Protein AF-A0A6G0XUH6-F1 (afdb_monomer_lite)

InterPro domains:
  IPR008758 Peptidase S28 [PF05577] (28-146)

Organism: NCBI:txid100861

Secondary structure (DSSP, 8-state):
--SHHHHHHHHHHHHHHHHHHHHH-TTHHHHHHHHHSSS--HHHHHHHHHHHTT-SS----HHHHHHHH------SS-HHHHHHHHHHHT-------SSTTSSSPPPSS--HIIIIIIHHHHHH----HHHHHHHHHHHHTS-TTS-TT---------------

Sequence (164 aa):
MRSDDDWTIMEFSLFLGISNDAQFAPENFKSFCTTYLSNRTPIQRLTRYVNATGKSCSYNSFSGYVSTVAGTTITNDGWTRQWTYQTCSEFWSGQGTATASGVFSPLKYATNKVLVDKVCKSAYGIANVDAKVAATNQRYVDSKSMSKTLSFPARRTIRGLPWR

pLDDT: mean 78.27, std 14.93, range [31.34, 95.0]

Foldseek 3Di:
DPDLLLVLQQLVQLVVLLVCCCVPPPVHNVVSCVQQVPPDDPVVSVVSSCVVVVDPDGGRDNVVVLVLLADCDDDPPSVVNPVLQCCQQEAPDDPFCPDCPDPDDGDDRNGCCSSHQVSSCSRPVRRPSVVRHVVNCVVPVVPPPPDPPDDDDDDPPDDDDDDD

Radius of gyration: 18.82 Å; chains: 1; bounding box: 38×47×50 Å

Structure (mmCIF, N/CA/C/O backbone):
data_AF-A0A6G0XUH6-F1
#
_entry.id   AF-A0A6G0XUH6-F1
#
loop_
_atom_site.group_PDB
_atom_site.id
_atom_site.type_symbol
_atom_site.label_atom_id
_atom_site.label_alt_id
_atom_site.label_comp_id
_atom_site.label_asym_id
_atom_site.label_entity_id
_atom_site.label_seq_id
_atom_site.pdbx_PDB_ins_code
_atom_site.Cartn_x
_atom_site.Cartn_y
_atom_site.Cartn_z
_atom_site.occupancy
_atom_site.B_iso_or_equiv
_atom_site.auth_seq_id
_atom_site.auth_comp_id
_atom_site.auth_asym_id
_atom_site.auth_atom_id
_atom_site.pdbx_PDB_model_num
ATOM 1 N N . MET A 1 1 ? -4.298 -11.094 -15.105 1.00 65.88 1 MET A N 1
ATOM 2 C CA . MET A 1 1 ? -4.935 -10.068 -14.257 1.00 65.88 1 MET A CA 1
ATOM 3 C C . MET A 1 1 ? -6.431 -10.242 -14.379 1.00 65.88 1 MET A C 1
ATOM 5 O O . MET A 1 1 ? -6.877 -10.334 -15.517 1.00 65.88 1 MET A O 1
ATOM 9 N N . ARG A 1 2 ? -7.167 -10.426 -13.276 1.00 83.75 2 ARG A N 1
ATOM 10 C CA . ARG A 1 2 ? -8.560 -10.905 -13.342 1.00 83.75 2 ARG A CA 1
ATOM 11 C C . ARG A 1 2 ? -9.600 -9.880 -12.876 1.00 83.75 2 ARG A C 1
ATOM 13 O O . ARG A 1 2 ? -10.770 -10.065 -13.190 1.00 83.75 2 ARG A O 1
ATOM 20 N N . SER A 1 3 ? -9.202 -8.814 -12.180 1.00 91.62 3 SER A N 1
ATOM 21 C CA . SER A 1 3 ? -10.113 -7.765 -11.694 1.00 91.62 3 SER A CA 1
ATOM 22 C C . SER A 1 3 ? -9.406 -6.422 -11.469 1.00 91.62 3 SER A C 1
ATOM 24 O O . SER A 1 3 ? -8.176 -6.347 -11.475 1.00 91.62 3 SER A O 1
ATOM 26 N N . ASP A 1 4 ? -10.183 -5.365 -11.218 1.00 92.44 4 ASP A N 1
ATOM 27 C CA . ASP A 1 4 ? -9.659 -4.067 -10.766 1.00 92.44 4 ASP A CA 1
ATOM 28 C C . ASP A 1 4 ? -8.937 -4.171 -9.412 1.00 92.44 4 ASP A C 1
ATOM 30 O O . ASP A 1 4 ? -7.976 -3.447 -9.172 1.00 92.44 4 ASP A O 1
ATOM 34 N N . ASP A 1 5 ? -9.327 -5.116 -8.552 1.00 92.50 5 ASP A N 1
ATOM 35 C CA . ASP A 1 5 ? -8.635 -5.351 -7.279 1.00 92.50 5 ASP A CA 1
ATOM 36 C C . ASP A 1 5 ? -7.229 -5.933 -7.487 1.00 92.50 5 ASP A C 1
ATOM 38 O O . ASP A 1 5 ? -6.287 -5.587 -6.773 1.00 92.50 5 ASP A O 1
ATOM 42 N N . ASP A 1 6 ? -7.061 -6.802 -8.486 1.00 92.25 6 ASP A N 1
ATOM 43 C CA . ASP A 1 6 ? -5.738 -7.296 -8.876 1.00 92.25 6 ASP A CA 1
ATOM 44 C C . ASP A 1 6 ? -4.869 -6.149 -9.427 1.00 92.25 6 ASP A C 1
ATOM 46 O O . ASP A 1 6 ? -3.659 -6.091 -9.176 1.00 92.25 6 ASP A O 1
ATOM 50 N N . TRP A 1 7 ? -5.484 -5.200 -10.147 1.00 91.38 7 TRP A N 1
ATOM 51 C CA . TRP A 1 7 ? -4.823 -3.962 -10.577 1.00 91.38 7 TRP A CA 1
ATOM 52 C C . TRP A 1 7 ? -4.402 -3.089 -9.404 1.00 91.38 7 TRP A C 1
ATOM 54 O O . TRP A 1 7 ? -3.282 -2.577 -9.427 1.00 91.38 7 TRP A O 1
ATOM 64 N N . THR A 1 8 ? -5.220 -2.988 -8.354 1.00 91.38 8 THR A N 1
ATOM 65 C CA . THR A 1 8 ? -4.839 -2.310 -7.111 1.00 91.38 8 THR A CA 1
ATOM 66 C C . THR A 1 8 ? -3.563 -2.911 -6.529 1.00 91.38 8 THR A C 1
ATOM 68 O O . THR A 1 8 ? -2.642 -2.160 -6.217 1.00 91.38 8 THR A O 1
ATOM 71 N N . ILE A 1 9 ? -3.453 -4.241 -6.421 1.00 91.44 9 ILE A N 1
ATOM 72 C CA . ILE A 1 9 ? -2.248 -4.868 -5.851 1.00 91.44 9 ILE A CA 1
ATOM 73 C C . ILE A 1 9 ? -1.013 -4.633 -6.717 1.00 91.44 9 ILE A C 1
ATOM 75 O O . ILE A 1 9 ? 0.056 -4.347 -6.177 1.00 91.44 9 ILE A O 1
ATOM 79 N N . MET A 1 10 ? -1.133 -4.719 -8.043 1.00 89.62 10 MET A N 1
ATOM 80 C CA . MET A 1 10 ? 0.003 -4.453 -8.929 1.00 89.62 10 MET A CA 1
ATOM 81 C C . MET A 1 10 ? 0.458 -2.995 -8.855 1.00 89.62 10 MET A C 1
ATOM 83 O O . MET A 1 10 ? 1.651 -2.739 -8.695 1.00 89.62 10 MET A O 1
ATOM 87 N N . GLU A 1 11 ? -0.475 -2.047 -8.964 1.00 88.56 11 GLU A N 1
ATOM 88 C CA . GLU A 1 11 ? -0.165 -0.617 -8.918 1.00 88.56 11 GLU A CA 1
ATOM 89 C C . GLU A 1 11 ? 0.434 -0.234 -7.560 1.00 88.56 11 GLU A C 1
ATOM 91 O O . GLU A 1 11 ? 1.465 0.434 -7.513 1.00 88.56 11 GLU A O 1
ATOM 96 N N . PHE A 1 12 ? -0.136 -0.741 -6.463 1.00 87.38 12 PHE A N 1
ATOM 97 C CA . PHE A 1 12 ? 0.382 -0.526 -5.114 1.00 87.38 12 PHE A CA 1
ATOM 98 C C . PHE A 1 12 ? 1.774 -1.130 -4.913 1.00 87.38 12 PHE A C 1
ATOM 100 O O . PHE A 1 12 ? 2.654 -0.468 -4.369 1.00 87.38 12 PHE A O 1
ATOM 107 N N . SER A 1 13 ? 2.007 -2.357 -5.390 1.00 85.56 13 SER A N 1
ATOM 108 C CA . SER A 1 13 ? 3.311 -3.024 -5.266 1.00 85.56 13 SER A CA 1
ATOM 109 C C . SER A 1 13 ? 4.409 -2.273 -6.020 1.00 85.56 13 SER A C 1
ATOM 111 O O . SER A 1 13 ? 5.523 -2.141 -5.515 1.00 85.56 13 SER A O 1
ATOM 113 N N . LEU A 1 14 ? 4.101 -1.757 -7.216 1.00 85.56 14 LEU A N 1
ATOM 114 C CA . LEU A 1 14 ? 5.029 -0.932 -7.989 1.00 85.56 14 LEU A CA 1
ATOM 115 C C . LEU A 1 14 ? 5.260 0.424 -7.318 1.00 85.56 14 LEU A C 1
ATOM 117 O O . LEU A 1 14 ? 6.407 0.840 -7.177 1.00 85.56 14 LEU A O 1
ATOM 121 N N . PHE A 1 15 ? 4.196 1.093 -6.870 1.00 85.38 15 PHE A N 1
ATOM 122 C CA . PHE A 1 15 ? 4.291 2.380 -6.186 1.00 85.38 15 PHE A CA 1
ATOM 123 C C . PHE A 1 15 ? 5.137 2.290 -4.913 1.00 85.38 15 PHE A C 1
ATOM 125 O O . PHE A 1 15 ? 6.079 3.068 -4.752 1.00 85.38 15 PHE A O 1
ATOM 132 N N . LEU A 1 16 ? 4.849 1.323 -4.034 1.00 82.44 16 LEU A N 1
ATOM 133 C CA . LEU A 1 16 ? 5.615 1.114 -2.807 1.00 82.44 16 LEU A CA 1
ATOM 134 C C . LEU A 1 16 ? 7.052 0.697 -3.091 1.00 82.44 16 LEU A C 1
ATOM 136 O O . LEU A 1 16 ? 7.955 1.223 -2.451 1.00 82.44 16 LEU A O 1
ATOM 140 N N . GLY A 1 17 ? 7.272 -0.225 -4.032 1.00 81.75 17 GLY A N 1
ATOM 141 C CA . GLY A 1 17 ? 8.616 -0.673 -4.390 1.00 81.75 17 GLY A CA 1
ATOM 142 C C . GLY A 1 17 ? 9.483 0.495 -4.848 1.00 81.75 17 GLY A C 1
ATOM 143 O O . GLY A 1 17 ? 10.533 0.759 -4.269 1.00 81.75 17 GLY A O 1
ATOM 144 N N . ILE A 1 18 ? 8.987 1.266 -5.818 1.00 81.56 18 ILE A N 1
ATOM 145 C CA . ILE A 1 18 ? 9.704 2.422 -6.355 1.00 81.56 18 ILE A CA 1
ATOM 146 C C . ILE A 1 18 ? 9.910 3.490 -5.273 1.00 81.56 18 ILE A C 1
ATOM 148 O O . ILE A 1 18 ? 10.995 4.061 -5.171 1.00 81.56 18 ILE A O 1
ATOM 152 N N . SER A 1 19 ? 8.892 3.759 -4.452 1.00 79.62 19 SER A N 1
ATOM 153 C CA . SER A 1 19 ? 8.984 4.748 -3.373 1.00 79.62 19 SER A CA 1
ATOM 154 C C . SER A 1 19 ? 9.974 4.331 -2.287 1.00 79.62 19 SER A C 1
ATOM 156 O O . SER A 1 19 ? 10.698 5.183 -1.775 1.00 79.62 19 SER A O 1
ATOM 158 N N . ASN A 1 20 ? 10.027 3.046 -1.931 1.00 78.81 20 ASN A N 1
ATOM 159 C CA . ASN A 1 20 ? 10.983 2.520 -0.960 1.00 78.81 20 ASN A CA 1
ATOM 160 C C . ASN A 1 20 ? 12.402 2.565 -1.511 1.00 78.81 20 ASN A C 1
ATOM 162 O O . ASN A 1 20 ? 13.294 3.042 -0.819 1.00 78.81 20 ASN A O 1
ATOM 166 N N . ASP A 1 21 ? 12.608 2.155 -2.760 1.00 77.69 21 ASP A N 1
ATOM 167 C CA . ASP A 1 21 ? 13.930 2.219 -3.377 1.00 77.69 21 ASP A CA 1
ATOM 168 C C . ASP A 1 21 ? 14.395 3.674 -3.507 1.00 77.69 21 ASP A C 1
ATOM 170 O O . ASP A 1 21 ? 15.536 3.990 -3.196 1.00 77.69 21 ASP A O 1
ATOM 174 N N . ALA A 1 22 ? 13.515 4.613 -3.853 1.00 75.62 22 ALA A N 1
ATOM 175 C CA . ALA A 1 22 ? 13.864 6.032 -3.872 1.00 75.62 22 ALA A CA 1
ATOM 176 C C . ALA A 1 22 ? 14.240 6.591 -2.481 1.00 75.62 22 ALA A C 1
ATOM 178 O O . ALA A 1 22 ? 15.111 7.459 -2.389 1.00 75.62 22 ALA A O 1
ATOM 179 N N . GLN A 1 23 ? 13.596 6.115 -1.408 1.00 73.62 23 GLN A N 1
ATOM 180 C CA . GLN A 1 23 ? 13.814 6.589 -0.033 1.00 73.62 23 GLN A CA 1
ATOM 181 C C . GLN A 1 23 ? 15.013 5.933 0.660 1.00 73.62 23 GLN A C 1
ATOM 183 O O . GLN A 1 23 ? 15.732 6.600 1.404 1.00 73.62 23 GLN A O 1
ATOM 188 N N . PHE A 1 24 ? 15.218 4.639 0.428 1.00 71.88 24 PHE A N 1
ATOM 189 C CA . PHE A 1 24 ? 16.160 3.800 1.168 1.00 71.88 24 PHE A CA 1
ATOM 190 C C . PHE A 1 24 ? 17.282 3.232 0.295 1.00 71.88 24 PHE A C 1
ATOM 192 O O . PHE A 1 24 ? 18.088 2.452 0.802 1.00 71.88 24 PHE A O 1
ATOM 199 N N . ALA A 1 25 ? 17.368 3.602 -0.992 1.00 63.97 25 ALA A N 1
ATOM 200 C CA . ALA A 1 25 ? 18.446 3.122 -1.849 1.00 63.97 25 ALA A CA 1
ATOM 201 C C . ALA A 1 25 ? 19.815 3.412 -1.214 1.00 63.97 25 ALA A C 1
ATOM 203 O O . ALA A 1 25 ? 20.101 4.567 -0.870 1.00 63.97 25 ALA A O 1
ATOM 204 N N . PRO A 1 26 ? 20.704 2.401 -1.152 1.00 58.59 26 PRO A N 1
ATOM 205 C CA . PRO A 1 26 ? 22.068 2.584 -0.663 1.00 58.59 26 PRO A CA 1
ATOM 206 C C . PRO A 1 26 ? 22.845 3.625 -1.485 1.00 58.59 26 PRO A C 1
ATOM 208 O O . PRO A 1 26 ? 23.776 4.246 -0.982 1.00 58.59 26 PRO A O 1
ATOM 211 N N . GLU A 1 27 ? 22.431 3.871 -2.731 1.00 57.81 27 GLU A N 1
ATOM 212 C CA . GLU A 1 27 ? 23.098 4.783 -3.660 1.00 57.81 27 GLU A CA 1
ATOM 213 C C . GLU A 1 27 ? 22.536 6.215 -3.692 1.00 57.81 27 GLU A C 1
ATOM 215 O O . GLU A 1 27 ? 22.890 6.976 -4.589 1.00 57.81 27 GLU A O 1
ATOM 220 N N . ASN A 1 28 ? 21.707 6.605 -2.715 1.00 67.75 28 ASN A N 1
ATOM 221 C CA . ASN A 1 28 ? 21.009 7.895 -2.622 1.00 67.75 28 ASN A CA 1
ATOM 222 C C . ASN A 1 28 ? 20.018 8.183 -3.782 1.00 67.75 28 ASN A C 1
ATOM 224 O O . ASN A 1 28 ? 20.081 7.615 -4.874 1.00 67.75 28 ASN A O 1
ATOM 228 N N . PHE A 1 29 ? 19.069 9.097 -3.548 1.00 75.06 29 PHE A N 1
ATOM 229 C CA . PHE A 1 29 ? 18.006 9.453 -4.505 1.00 75.06 29 PHE A CA 1
ATOM 230 C C . PHE A 1 29 ? 18.534 9.856 -5.899 1.00 75.06 29 PHE A C 1
ATOM 232 O O . PHE A 1 29 ? 17.864 9.650 -6.912 1.00 75.06 29 PHE A O 1
ATOM 239 N N . LYS A 1 30 ? 19.762 10.390 -5.984 1.00 76.62 30 LYS A N 1
ATOM 240 C CA . LYS A 1 30 ? 20.396 10.756 -7.258 1.00 76.62 30 LYS A CA 1
ATOM 241 C C . LYS A 1 30 ? 20.661 9.523 -8.120 1.00 76.62 30 LYS A C 1
ATOM 243 O O . LYS A 1 30 ? 20.355 9.567 -9.311 1.00 76.62 30 LYS A O 1
ATOM 248 N N . SER A 1 31 ? 21.182 8.436 -7.544 1.00 75.25 31 SER A N 1
ATOM 249 C CA . SER A 1 31 ? 21.407 7.201 -8.305 1.00 75.25 31 SER A CA 1
ATOM 250 C C . SER A 1 31 ? 20.092 6.595 -8.781 1.00 75.25 31 SER A C 1
ATOM 252 O O . SER A 1 31 ? 19.987 6.215 -9.947 1.00 75.25 31 SER A O 1
ATOM 254 N N . PHE A 1 32 ? 19.053 6.601 -7.937 1.00 79.69 32 PHE A N 1
ATOM 255 C CA . PHE A 1 32 ? 17.719 6.163 -8.347 1.00 79.69 32 PHE A CA 1
ATOM 256 C C . PHE A 1 32 ? 17.248 6.920 -9.607 1.00 79.69 32 PHE A C 1
ATOM 258 O O . PHE A 1 32 ? 16.857 6.301 -10.600 1.00 79.69 32 PHE A O 1
ATOM 265 N N . CYS A 1 33 ? 17.374 8.252 -9.625 1.00 79.19 33 CYS A N 1
ATOM 266 C CA . CYS A 1 33 ? 17.020 9.076 -10.783 1.00 79.19 33 CYS A CA 1
ATOM 267 C C . CYS A 1 33 ? 17.859 8.752 -12.031 1.00 79.19 33 CYS A C 1
ATOM 269 O O . CYS A 1 33 ? 17.309 8.589 -13.122 1.00 79.19 33 CYS A O 1
ATOM 271 N N . THR A 1 34 ? 19.181 8.630 -11.902 1.00 79.81 34 THR A N 1
ATOM 272 C CA . THR A 1 34 ? 20.061 8.311 -13.040 1.00 79.81 34 THR A CA 1
ATOM 273 C C . THR A 1 34 ? 19.776 6.914 -13.604 1.00 79.81 34 THR A C 1
ATOM 275 O O . THR A 1 34 ? 19.705 6.719 -14.825 1.00 79.81 34 THR A O 1
ATOM 278 N N . THR A 1 35 ? 19.551 5.947 -12.720 1.00 75.50 35 THR A N 1
ATOM 279 C CA . THR A 1 35 ? 19.337 4.545 -13.072 1.00 75.50 35 THR A CA 1
ATOM 280 C C . THR A 1 35 ? 17.948 4.323 -13.658 1.00 75.50 35 THR A C 1
ATOM 282 O O . THR A 1 35 ? 17.829 3.737 -14.732 1.00 75.50 35 THR A O 1
ATOM 285 N N . TYR A 1 36 ? 16.885 4.837 -13.048 1.00 75.25 36 TYR A N 1
ATOM 286 C CA . TYR A 1 36 ? 15.525 4.471 -13.456 1.00 75.25 36 TYR A CA 1
ATOM 287 C C . TYR A 1 36 ? 14.786 5.559 -14.239 1.00 75.25 36 TYR A C 1
ATOM 289 O O . TYR A 1 36 ? 13.868 5.225 -14.984 1.00 75.25 36 TYR A O 1
ATOM 297 N N . LEU A 1 37 ? 15.189 6.834 -14.150 1.00 75.44 37 LEU A N 1
ATOM 298 C CA . LEU A 1 37 ? 14.427 7.968 -14.703 1.00 75.44 37 LEU A CA 1
ATOM 299 C C . LEU A 1 37 ? 15.110 8.718 -15.861 1.00 75.44 37 LEU A C 1
ATOM 301 O O . LEU A 1 37 ? 14.557 9.703 -16.353 1.00 75.44 37 LEU A O 1
ATOM 305 N N . SER A 1 38 ? 16.266 8.249 -16.345 1.00 75.06 38 SER A N 1
ATOM 306 C CA . SER A 1 38 ? 16.972 8.824 -17.509 1.00 75.06 38 SER A CA 1
ATOM 307 C C . SER A 1 38 ? 16.100 8.899 -18.781 1.00 75.06 38 SER A C 1
ATOM 309 O O . SER A 1 38 ? 14.972 8.399 -18.797 1.00 75.06 38 SER A O 1
ATOM 311 N N . ASN A 1 39 ? 16.596 9.576 -19.831 1.00 75.88 39 ASN A N 1
ATOM 312 C CA . ASN A 1 39 ? 15.899 9.882 -21.094 1.00 75.88 39 ASN A CA 1
ATOM 313 C C . ASN A 1 39 ? 15.399 8.614 -21.825 1.00 75.88 39 ASN A C 1
ATOM 315 O O . ASN A 1 39 ? 16.049 8.076 -22.718 1.00 75.88 39 ASN A O 1
ATOM 319 N N . ARG A 1 40 ? 14.271 8.086 -21.355 1.00 82.31 40 ARG A N 1
ATOM 320 C CA . ARG A 1 40 ? 13.676 6.792 -21.686 1.00 82.31 40 ARG A CA 1
ATOM 321 C C . ARG A 1 40 ? 12.166 6.947 -21.636 1.00 82.31 40 ARG A C 1
ATOM 323 O O . ARG A 1 40 ? 11.638 7.728 -20.843 1.00 82.31 40 ARG A O 1
ATOM 330 N N . THR A 1 41 ? 11.474 6.161 -22.446 1.00 86.38 41 THR A N 1
ATOM 331 C CA . THR A 1 41 ? 10.009 6.088 -22.406 1.00 86.38 41 THR A CA 1
ATOM 332 C C . THR A 1 41 ? 9.527 5.514 -21.064 1.00 86.38 41 THR A C 1
ATOM 334 O O . THR A 1 41 ? 10.264 4.753 -20.427 1.00 86.38 41 THR A O 1
ATOM 337 N N . PRO A 1 42 ? 8.290 5.814 -20.624 1.00 82.50 42 PRO A N 1
ATOM 338 C CA . PRO A 1 42 ? 7.741 5.270 -19.379 1.00 82.50 42 PRO A CA 1
ATOM 339 C C . PRO A 1 42 ? 7.853 3.743 -19.267 1.00 82.50 42 PRO A C 1
ATOM 341 O O . PRO A 1 42 ? 8.238 3.229 -18.219 1.00 82.50 42 PRO A O 1
ATOM 344 N N . ILE A 1 43 ? 7.611 3.015 -20.364 1.00 82.44 43 ILE A N 1
ATOM 345 C CA . ILE A 1 43 ? 7.698 1.550 -20.370 1.00 82.44 43 ILE A CA 1
ATOM 346 C C . ILE A 1 43 ? 9.136 1.056 -20.181 1.00 82.44 43 ILE A C 1
ATOM 348 O O . ILE A 1 43 ? 9.371 0.147 -19.396 1.00 82.44 43 ILE A O 1
ATOM 352 N N . GLN A 1 44 ? 10.122 1.703 -20.808 1.00 86.19 44 GLN A N 1
ATOM 353 C CA . GLN A 1 44 ? 11.534 1.348 -20.634 1.00 86.19 44 GLN A CA 1
ATOM 354 C C . GLN A 1 44 ? 12.014 1.587 -19.197 1.00 86.19 44 GLN A C 1
ATOM 356 O O . GLN A 1 44 ? 12.832 0.817 -18.690 1.00 86.19 44 GLN A O 1
ATOM 361 N N . ARG A 1 45 ? 11.513 2.639 -18.537 1.00 84.50 45 ARG A N 1
ATOM 362 C CA . ARG A 1 45 ? 11.794 2.911 -17.118 1.00 84.50 45 ARG A CA 1
ATOM 363 C C . ARG A 1 45 ? 11.233 1.799 -16.230 1.00 84.50 45 ARG A C 1
ATOM 365 O O . ARG A 1 45 ? 11.970 1.251 -15.412 1.00 84.50 45 ARG A O 1
ATOM 372 N N . LEU A 1 46 ? 9.975 1.411 -16.457 1.00 80.88 46 LEU A N 1
ATOM 373 C CA . LEU A 1 46 ? 9.323 0.322 -15.729 1.00 80.88 46 LEU A CA 1
ATOM 374 C C . LEU A 1 46 ? 10.033 -1.021 -15.943 1.00 80.88 46 LEU A C 1
ATOM 376 O O . LEU A 1 46 ? 10.348 -1.702 -14.973 1.00 80.88 46 LEU A O 1
ATOM 380 N N . THR A 1 47 ? 10.341 -1.388 -17.188 1.00 82.56 47 THR A N 1
ATOM 381 C CA . THR A 1 47 ? 11.055 -2.636 -17.500 1.00 82.56 47 THR A CA 1
ATOM 382 C C . THR A 1 47 ? 12.418 -2.687 -16.818 1.00 82.56 47 THR A C 1
ATOM 384 O O . THR A 1 47 ? 12.787 -3.719 -16.267 1.00 82.56 47 THR A O 1
ATOM 387 N N . ARG A 1 48 ? 13.163 -1.575 -16.798 1.00 83.69 48 ARG A N 1
ATOM 388 C CA . ARG A 1 48 ? 14.461 -1.521 -16.115 1.00 83.69 48 ARG A CA 1
ATOM 389 C C . ARG A 1 48 ? 14.320 -1.707 -14.606 1.00 83.69 48 ARG A C 1
ATOM 391 O O . ARG A 1 48 ? 15.120 -2.434 -14.028 1.00 83.69 48 ARG A O 1
ATOM 398 N N . TYR A 1 49 ? 13.316 -1.076 -13.998 1.00 82.25 49 TYR A N 1
ATOM 399 C CA . TYR A 1 49 ? 13.010 -1.261 -12.582 1.00 82.25 49 TYR A CA 1
ATOM 400 C C . TYR A 1 49 ? 12.684 -2.725 -12.272 1.00 82.25 49 TYR A C 1
ATOM 402 O O . TYR A 1 49 ?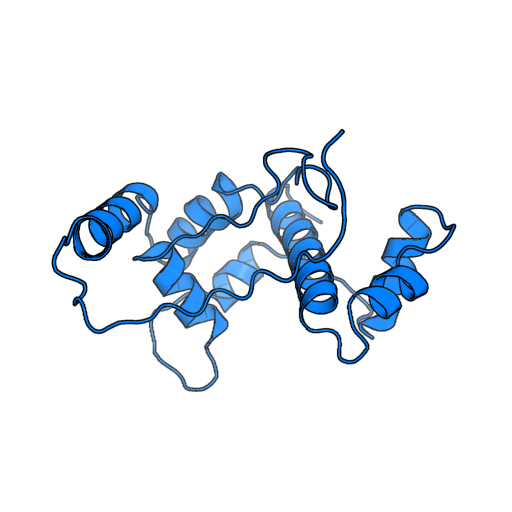 13.353 -3.343 -11.451 1.00 82.25 49 TYR A O 1
ATOM 410 N N . VAL A 1 50 ? 11.723 -3.310 -12.993 1.00 81.81 50 VAL A N 1
ATOM 411 C CA . VAL A 1 50 ? 11.307 -4.706 -12.797 1.00 81.81 50 VAL A CA 1
ATOM 412 C C . VAL A 1 50 ? 12.491 -5.661 -12.974 1.00 81.81 50 VAL A C 1
ATOM 414 O O . VAL A 1 50 ? 12.715 -6.499 -12.104 1.00 81.81 50 VAL A O 1
ATOM 417 N N . ASN A 1 51 ? 13.313 -5.478 -14.013 1.00 83.00 51 ASN A N 1
ATOM 418 C CA . ASN A 1 51 ? 14.515 -6.290 -14.227 1.00 83.00 51 ASN A CA 1
ATOM 419 C C . ASN A 1 51 ? 15.520 -6.170 -13.071 1.00 83.00 51 ASN A C 1
ATOM 421 O O . ASN A 1 51 ? 16.117 -7.169 -12.680 1.00 83.00 51 ASN A O 1
ATOM 425 N N . ALA A 1 52 ? 15.694 -4.972 -12.505 1.00 80.50 52 ALA A N 1
ATOM 426 C CA . ALA A 1 52 ? 16.599 -4.755 -11.379 1.00 80.50 52 ALA A CA 1
ATOM 427 C C . ALA A 1 52 ? 16.133 -5.453 -10.092 1.00 80.50 52 ALA A C 1
ATOM 429 O O . ALA A 1 52 ? 16.965 -5.824 -9.270 1.00 80.50 52 ALA A O 1
ATOM 430 N N . THR A 1 53 ? 14.827 -5.703 -9.931 1.00 78.81 53 THR A N 1
ATOM 431 C CA . THR A 1 53 ? 14.317 -6.474 -8.782 1.00 78.81 53 THR A CA 1
ATOM 432 C C . THR A 1 53 ? 14.674 -7.965 -8.835 1.00 78.81 53 THR A C 1
ATOM 434 O O . THR A 1 53 ? 14.441 -8.675 -7.859 1.00 78.81 53 THR A O 1
ATOM 437 N N . GLY A 1 54 ? 15.179 -8.467 -9.971 1.00 80.25 54 GLY A N 1
ATOM 438 C CA . GLY A 1 54 ? 15.462 -9.891 -10.185 1.00 80.25 54 GLY A CA 1
ATOM 439 C C . GLY A 1 54 ? 14.213 -10.778 -10.255 1.00 80.25 54 GLY A C 1
ATOM 440 O O . GLY A 1 54 ? 14.328 -12.001 -10.313 1.00 80.25 54 GLY A O 1
ATOM 441 N N . LYS A 1 55 ? 13.011 -10.188 -10.245 1.00 78.06 55 LYS A N 1
ATOM 442 C CA . LYS A 1 55 ? 11.742 -10.916 -10.309 1.00 78.06 55 LYS A CA 1
ATOM 443 C C . LYS A 1 55 ? 11.292 -11.065 -11.758 1.00 78.06 55 LYS A C 1
ATOM 445 O O . LYS A 1 55 ? 11.246 -10.093 -12.504 1.00 78.06 55 LYS A O 1
ATOM 450 N N . SER A 1 56 ? 10.888 -12.276 -12.132 1.00 73.81 56 SER A N 1
ATOM 451 C CA . SER A 1 56 ? 10.295 -12.562 -13.445 1.00 73.81 56 SER A CA 1
ATOM 452 C C . SER A 1 56 ? 8.849 -12.073 -13.571 1.00 73.81 56 SER A C 1
ATOM 454 O O . SER A 1 56 ? 8.381 -11.836 -14.682 1.00 73.81 56 SER A O 1
ATOM 456 N N . CYS A 1 57 ? 8.150 -11.893 -12.444 1.00 75.38 57 CYS A N 1
ATOM 457 C CA . CYS A 1 57 ? 6.748 -11.482 -12.394 1.00 75.38 57 CYS A CA 1
ATOM 458 C C . CYS A 1 57 ? 6.489 -10.489 -11.252 1.00 75.38 57 CYS A C 1
ATOM 460 O O . CYS A 1 57 ? 7.049 -10.610 -10.160 1.00 75.38 57 CYS A O 1
ATOM 462 N N . SER A 1 58 ? 5.572 -9.547 -11.478 1.00 75.69 58 SER A N 1
ATOM 463 C CA . SER A 1 58 ? 5.004 -8.707 -10.418 1.00 75.69 58 SER A CA 1
ATOM 464 C C . SER A 1 58 ? 3.827 -9.419 -9.749 1.00 75.69 58 SER A C 1
ATOM 466 O O . SER A 1 58 ? 2.964 -9.974 -10.428 1.00 75.69 58 SER A O 1
ATOM 468 N N . TYR A 1 59 ? 3.782 -9.387 -8.417 1.00 82.38 59 TYR A N 1
ATOM 469 C CA . TYR A 1 59 ? 2.653 -9.916 -7.656 1.00 82.38 59 TYR A CA 1
ATOM 470 C C . TYR A 1 59 ? 1.415 -9.031 -7.843 1.00 82.38 59 TYR A C 1
ATOM 472 O O . TYR A 1 59 ? 1.511 -7.809 -7.751 1.00 82.38 59 TYR A O 1
ATOM 480 N N . ASN A 1 60 ? 0.259 -9.639 -8.110 1.00 88.19 60 ASN A N 1
ATOM 481 C CA . ASN A 1 60 ? -0.965 -8.911 -8.454 1.00 88.19 60 ASN A CA 1
ATOM 482 C C . ASN A 1 60 ? -2.260 -9.588 -7.981 1.00 88.19 60 ASN A C 1
ATOM 484 O O . ASN A 1 60 ? -3.309 -9.316 -8.544 1.00 88.19 60 ASN A O 1
ATOM 488 N N . SER A 1 61 ? -2.209 -10.490 -6.997 1.00 92.94 61 SER A N 1
ATOM 489 C CA . SER A 1 61 ? -3.410 -11.183 -6.509 1.00 92.94 61 SER A CA 1
ATOM 490 C C . SER A 1 61 ? -3.991 -10.474 -5.291 1.00 92.94 61 SER A C 1
ATOM 492 O O . SER A 1 61 ? -3.345 -10.445 -4.241 1.00 92.94 61 SER A O 1
ATOM 494 N N . PHE A 1 62 ? -5.216 -9.948 -5.395 1.00 93.25 62 PHE A N 1
ATOM 495 C CA . PHE A 1 62 ? -5.889 -9.338 -4.239 1.00 93.25 62 PHE A CA 1
ATOM 496 C C . PHE A 1 62 ? -6.188 -10.348 -3.134 1.00 93.25 62 PHE A C 1
ATOM 498 O O . PHE A 1 62 ? -5.837 -10.129 -1.976 1.00 93.25 62 PHE A O 1
ATOM 505 N N . SER A 1 63 ? -6.800 -11.481 -3.480 1.00 94.19 63 SER A N 1
ATOM 506 C CA . SER A 1 63 ? -7.126 -12.521 -2.497 1.00 94.19 63 SER A CA 1
ATOM 507 C C . SER A 1 63 ? -5.872 -13.097 -1.845 1.00 94.19 63 SER A C 1
ATOM 509 O O . SER A 1 63 ? -5.848 -13.332 -0.638 1.00 94.19 63 SER A O 1
ATOM 511 N N . GLY A 1 64 ? -4.804 -13.263 -2.625 1.00 93.31 64 GLY A N 1
ATOM 512 C CA . GLY A 1 64 ? -3.521 -13.696 -2.101 1.00 93.31 64 GLY A CA 1
ATOM 513 C C . GLY A 1 64 ? -2.905 -12.657 -1.155 1.00 93.31 64 GLY A C 1
ATOM 514 O O . GLY A 1 64 ? -2.414 -13.025 -0.085 1.00 93.31 64 GLY A O 1
ATOM 515 N N . TYR A 1 65 ? -2.991 -11.365 -1.487 1.00 91.81 65 TYR A N 1
ATOM 516 C CA . TYR A 1 65 ? -2.531 -10.300 -0.597 1.00 91.81 65 TYR A CA 1
ATOM 517 C C . TYR A 1 65 ? -3.296 -10.331 0.729 1.00 91.81 65 TYR A C 1
ATOM 519 O O . TYR A 1 65 ? -2.675 -10.400 1.787 1.00 91.81 65 TYR A O 1
ATOM 527 N N . VAL A 1 66 ? -4.633 -10.396 0.672 1.00 94.56 66 VAL A N 1
ATOM 528 C CA . VAL A 1 66 ? -5.497 -10.530 1.857 1.00 94.56 66 VAL A CA 1
ATOM 529 C C . VAL A 1 66 ? -5.089 -11.736 2.698 1.00 94.56 66 VAL A C 1
ATOM 531 O O . VAL A 1 66 ? -4.928 -11.596 3.904 1.00 94.56 66 VAL A O 1
ATOM 534 N N . SER A 1 67 ? -4.850 -12.897 2.084 1.00 94.25 67 SER A N 1
ATOM 535 C CA . SER A 1 67 ? -4.424 -14.095 2.821 1.00 94.25 67 SER A CA 1
ATOM 536 C C . SER A 1 67 ? -3.070 -13.929 3.520 1.00 94.25 67 SER A C 1
ATOM 538 O O . SER A 1 67 ? -2.868 -14.478 4.597 1.00 94.25 67 SER A O 1
ATOM 540 N N . THR A 1 68 ? -2.167 -13.125 2.950 1.00 91.31 68 THR A N 1
ATOM 541 C CA . THR A 1 68 ? -0.833 -12.865 3.515 1.00 91.31 68 THR A CA 1
ATOM 542 C C . THR A 1 68 ? -0.909 -11.963 4.746 1.00 91.31 68 THR A C 1
ATOM 544 O O . THR A 1 68 ? -0.104 -12.091 5.669 1.00 91.31 68 THR A O 1
ATOM 547 N N . VAL A 1 69 ? -1.879 -11.046 4.768 1.00 92.81 69 VAL A N 1
ATOM 548 C CA . VAL A 1 69 ? -2.067 -10.094 5.868 1.00 92.81 69 VAL A CA 1
ATOM 549 C C . VAL A 1 69 ? -3.178 -10.506 6.833 1.00 92.81 69 VAL A C 1
ATOM 551 O O . VAL A 1 69 ? -3.358 -9.847 7.844 1.00 92.81 69 VAL A O 1
ATOM 554 N N . ALA A 1 70 ? -3.921 -11.582 6.588 1.00 93.69 70 ALA A N 1
ATOM 555 C CA . ALA A 1 70 ? -4.996 -12.011 7.477 1.00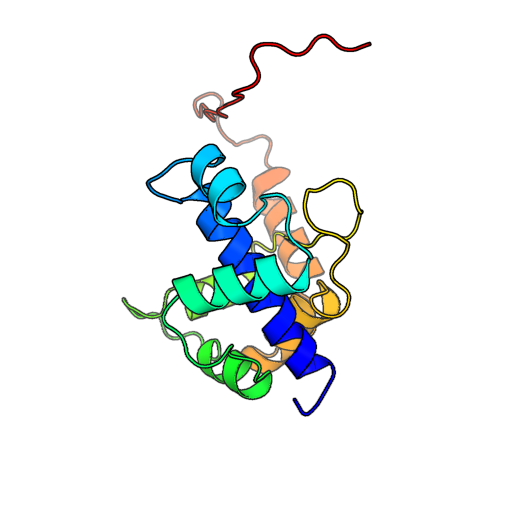 93.69 70 ALA A CA 1
ATOM 556 C C . ALA A 1 70 ? -4.477 -12.570 8.815 1.00 93.69 70 ALA A C 1
ATOM 558 O O . ALA A 1 70 ? -3.403 -13.167 8.893 1.00 93.69 70 ALA A O 1
ATOM 559 N N . GLY A 1 71 ? -5.293 -12.418 9.862 1.00 89.75 71 GLY A N 1
ATOM 560 C CA . GLY A 1 71 ? -5.018 -12.926 11.208 1.00 89.75 71 GLY A CA 1
ATOM 561 C C . GLY A 1 71 ? -4.272 -11.942 12.117 1.00 89.75 71 GLY A C 1
ATOM 562 O O . GLY A 1 71 ? -3.582 -11.032 11.667 1.00 89.75 71 GLY A O 1
ATOM 563 N N . THR A 1 72 ? -4.421 -12.131 13.428 1.00 90.19 72 THR A N 1
ATOM 564 C CA . THR A 1 72 ? -3.906 -11.215 14.465 1.00 90.19 72 THR A CA 1
ATOM 565 C C . THR A 1 72 ? -2.798 -11.822 15.322 1.00 90.19 72 THR A C 1
ATOM 567 O O . THR A 1 72 ? -2.293 -11.172 16.234 1.00 90.19 72 THR A O 1
ATOM 570 N N . THR A 1 73 ? -2.385 -13.059 15.034 1.00 90.75 73 THR A N 1
ATOM 571 C CA . THR A 1 73 ? -1.298 -13.725 15.755 1.00 90.75 73 THR A CA 1
ATOM 572 C C . THR A 1 73 ? -0.004 -12.928 15.610 1.00 90.75 73 THR A C 1
ATOM 574 O O . THR A 1 73 ? 0.433 -12.627 14.495 1.00 90.75 73 THR A O 1
ATOM 577 N N . ILE A 1 74 ? 0.622 -12.600 16.738 1.00 88.75 74 ILE A N 1
ATOM 578 C CA . ILE A 1 74 ? 1.916 -11.916 16.787 1.00 88.75 74 ILE A CA 1
ATOM 579 C C . ILE A 1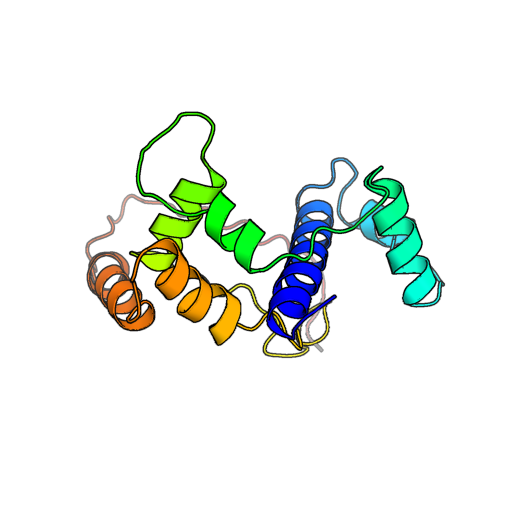 74 ? 3.012 -12.945 16.506 1.00 88.75 74 ILE A C 1
ATOM 581 O O . ILE A 1 74 ? 3.049 -14.002 17.133 1.00 88.75 74 ILE A O 1
ATOM 585 N N . THR A 1 75 ? 3.892 -12.648 15.551 1.00 89.50 75 THR A N 1
ATOM 586 C CA . THR A 1 75 ? 5.061 -13.484 15.233 1.00 89.50 75 THR A CA 1
ATOM 587 C C . THR A 1 75 ? 6.289 -12.608 14.993 1.00 89.50 75 THR A C 1
ATOM 589 O O . THR A 1 75 ? 6.160 -11.426 14.683 1.00 89.50 75 THR A O 1
ATOM 592 N N . ASN A 1 76 ? 7.493 -13.166 15.107 1.00 89.12 76 ASN A N 1
ATOM 593 C CA . ASN A 1 76 ? 8.727 -12.387 14.919 1.00 89.12 76 ASN A CA 1
ATOM 594 C C . ASN A 1 76 ? 9.007 -12.023 13.447 1.00 89.12 76 ASN A C 1
ATOM 596 O O . ASN A 1 76 ? 9.788 -11.121 13.171 1.00 89.12 76 ASN A O 1
ATOM 600 N N . ASP A 1 77 ? 8.366 -12.708 12.504 1.00 86.62 77 ASP A N 1
ATOM 601 C CA . ASP A 1 77 ? 8.545 -12.581 11.052 1.00 86.62 77 ASP A CA 1
ATOM 602 C C . ASP A 1 77 ? 7.334 -11.952 10.335 1.00 86.62 77 ASP A C 1
ATOM 604 O O . ASP A 1 77 ? 7.415 -11.544 9.178 1.00 86.62 77 ASP A O 1
ATOM 608 N N . GLY A 1 78 ? 6.195 -11.829 11.019 1.00 86.00 78 GLY A N 1
ATOM 609 C CA . GLY A 1 78 ? 4.927 -11.382 10.448 1.00 86.00 78 GLY A CA 1
ATOM 610 C C . GLY A 1 78 ? 4.738 -9.870 10.477 1.00 86.00 78 GLY A C 1
ATOM 611 O O . GLY A 1 78 ? 3.615 -9.427 10.725 1.00 86.00 78 GLY A O 1
ATOM 612 N N . TRP A 1 79 ? 5.805 -9.084 10.291 1.00 88.38 79 TRP A N 1
ATOM 613 C CA . TRP A 1 79 ? 5.761 -7.620 10.408 1.00 88.38 79 TRP A CA 1
ATOM 614 C C . TRP A 1 79 ? 4.673 -7.013 9.524 1.00 88.38 79 TRP A C 1
ATOM 616 O O . TRP A 1 79 ? 3.840 -6.263 10.016 1.00 88.38 79 TRP A O 1
ATOM 626 N N . THR A 1 80 ? 4.614 -7.385 8.241 1.00 88.12 80 THR A N 1
ATOM 627 C CA . THR A 1 80 ? 3.626 -6.828 7.304 1.00 88.12 80 THR A CA 1
ATOM 628 C C . THR A 1 80 ? 2.192 -7.102 7.750 1.00 88.12 80 THR A C 1
ATOM 630 O O . THR A 1 80 ? 1.362 -6.199 7.695 1.00 88.12 80 THR A O 1
ATOM 633 N N . ARG A 1 81 ? 1.894 -8.309 8.252 1.00 93.00 81 ARG A N 1
ATOM 634 C CA . ARG A 1 81 ? 0.575 -8.656 8.808 1.00 93.00 81 ARG A CA 1
ATOM 635 C C . ARG A 1 81 ? 0.242 -7.786 10.019 1.00 93.00 81 ARG A C 1
ATOM 637 O O . ARG A 1 81 ? -0.825 -7.189 10.075 1.00 93.00 81 ARG A O 1
ATOM 644 N N . GLN A 1 82 ? 1.166 -7.691 10.971 1.00 92.50 82 GLN A N 1
ATOM 645 C CA . GLN A 1 82 ? 0.969 -6.928 12.207 1.00 92.50 82 GLN A CA 1
ATOM 646 C C . GLN A 1 82 ? 0.822 -5.430 11.938 1.00 92.50 82 GLN A C 1
ATOM 648 O O . GLN A 1 82 ? -0.074 -4.789 12.481 1.00 92.50 82 GLN A O 1
ATOM 653 N N . TRP A 1 83 ? 1.658 -4.890 11.053 1.00 89.44 83 TRP A N 1
ATOM 654 C CA . TRP A 1 83 ? 1.581 -3.507 10.611 1.00 89.44 83 TRP A CA 1
ATOM 655 C C . TRP A 1 83 ? 0.258 -3.223 9.901 1.00 89.44 83 TRP A C 1
ATOM 657 O O . TRP A 1 83 ? -0.414 -2.248 10.222 1.00 89.44 83 TRP A O 1
ATOM 667 N N . THR A 1 84 ? -0.172 -4.115 9.004 1.00 90.75 84 THR A N 1
ATOM 668 C CA . THR A 1 84 ? -1.458 -3.965 8.308 1.00 90.75 84 THR A CA 1
ATOM 669 C C . THR A 1 84 ? -2.612 -3.938 9.311 1.00 90.75 84 THR A C 1
ATOM 671 O O . THR A 1 84 ? -3.446 -3.035 9.246 1.00 90.75 84 THR A O 1
ATOM 674 N N . TYR A 1 85 ? -2.617 -4.828 10.308 1.00 92.44 85 TYR A N 1
ATOM 675 C CA . TYR A 1 85 ? -3.618 -4.795 11.375 1.00 92.44 85 TYR A CA 1
ATOM 676 C C . TYR A 1 85 ? -3.618 -3.461 12.134 1.00 92.44 85 TYR A C 1
ATOM 678 O O . TYR A 1 85 ? -4.674 -2.845 12.245 1.00 92.44 85 TYR A O 1
ATOM 686 N N . GLN A 1 86 ? -2.454 -2.968 12.577 1.00 90.19 86 GLN A N 1
ATOM 687 C CA . GLN A 1 86 ? -2.339 -1.675 13.271 1.00 90.19 86 GLN A CA 1
ATOM 688 C C . GLN A 1 86 ? -2.847 -0.504 12.421 1.00 90.19 86 GLN A C 1
ATOM 690 O O . GLN A 1 86 ? -3.511 0.403 12.922 1.00 90.19 86 GLN A O 1
ATOM 695 N N . THR A 1 87 ? -2.580 -0.519 11.114 1.00 89.12 87 THR A N 1
ATOM 696 C CA . THR A 1 87 ? -3.095 0.514 10.206 1.00 89.12 87 THR A CA 1
ATOM 697 C C . THR A 1 87 ? -4.608 0.418 10.000 1.00 89.12 87 THR A C 1
ATOM 699 O O . THR A 1 87 ? -5.259 1.448 9.852 1.00 89.12 87 THR A O 1
ATOM 702 N N . CYS A 1 88 ? -5.183 -0.788 10.062 1.00 91.00 88 CYS A N 1
ATOM 703 C CA . CYS A 1 88 ? -6.630 -1.001 10.028 1.00 91.00 88 CYS A CA 1
ATOM 704 C C . CYS A 1 88 ? -7.319 -0.659 11.358 1.00 91.00 88 CYS A C 1
ATOM 706 O O . CYS A 1 88 ? -8.500 -0.307 11.364 1.00 91.00 88 CYS A O 1
ATOM 708 N N . SER A 1 89 ? -6.623 -0.808 12.489 1.00 91.38 89 SER A N 1
ATOM 709 C CA . SER A 1 89 ? -7.212 -0.661 13.819 1.00 91.38 89 SER A CA 1
ATOM 710 C C . SER A 1 89 ? -6.991 0.707 14.449 1.00 91.38 89 SER A C 1
ATOM 712 O O . SER A 1 89 ? -7.828 1.098 15.257 1.00 91.38 89 SER A O 1
ATOM 714 N N . GLU A 1 90 ? -5.892 1.402 14.137 1.00 84.94 90 GLU A N 1
ATOM 715 C CA . GLU A 1 90 ? -5.413 2.519 14.962 1.00 84.94 90 GLU A CA 1
ATOM 716 C C . GLU A 1 90 ? -4.753 3.668 14.181 1.00 84.94 90 GLU A C 1
ATOM 718 O O . GLU A 1 90 ? -5.111 4.819 14.424 1.00 84.94 90 GLU A O 1
ATOM 723 N N . PHE A 1 91 ? -3.805 3.395 13.273 1.00 78.44 91 PHE A N 1
ATOM 724 C CA . PHE A 1 91 ? -2.816 4.400 12.826 1.00 78.44 91 PHE A CA 1
ATOM 725 C C . PHE A 1 91 ? -2.798 4.687 11.319 1.00 78.44 91 PHE A C 1
ATOM 727 O O . PHE A 1 91 ? -1.735 4.975 10.764 1.00 78.44 91 PHE A O 1
ATOM 734 N N . TRP A 1 92 ? -3.932 4.580 10.621 1.00 69.00 92 TRP A N 1
ATOM 735 C CA . TRP A 1 92 ? -3.952 4.792 9.171 1.00 69.00 92 TRP A CA 1
ATOM 736 C C . TRP A 1 92 ? -3.245 6.092 8.757 1.00 69.00 92 TRP A C 1
ATOM 738 O O . TRP A 1 92 ? -3.601 7.191 9.183 1.00 69.00 92 TRP A O 1
ATOM 748 N N . SER A 1 93 ? -2.265 5.949 7.865 1.00 62.03 93 SER A N 1
ATOM 749 C CA . SER A 1 93 ? -1.658 7.051 7.129 1.00 62.03 93 SER A CA 1
ATOM 750 C C . SER A 1 93 ? -1.760 6.722 5.647 1.00 62.03 93 SER A C 1
ATOM 752 O O . SER A 1 93 ? -1.004 5.919 5.105 1.00 62.03 93 SER A O 1
ATOM 754 N N . GLY A 1 94 ? -2.759 7.306 4.988 1.00 61.44 94 GLY A N 1
ATOM 755 C CA . GLY A 1 94 ? -2.974 7.092 3.565 1.00 61.44 94 GLY A CA 1
ATOM 756 C C . GLY A 1 94 ? -1.850 7.663 2.733 1.00 61.44 94 GLY A C 1
ATOM 757 O O . GLY A 1 94 ? -1.841 8.852 2.432 1.00 61.44 94 GLY A O 1
ATOM 758 N N . GLN A 1 95 ? -0.916 6.802 2.338 1.00 61.69 95 GLN A N 1
ATOM 759 C CA . GLN A 1 95 ? 0.102 7.119 1.349 1.00 61.69 95 GLN A CA 1
ATOM 760 C C . GLN A 1 95 ? -0.447 6.784 -0.037 1.00 61.69 95 GLN A C 1
ATOM 762 O O . GLN A 1 95 ? -0.220 5.707 -0.579 1.00 61.69 95 GLN A O 1
ATOM 767 N N . GLY A 1 96 ? -1.212 7.719 -0.591 1.00 63.34 96 GLY A N 1
ATOM 768 C CA . GLY A 1 96 ? -1.677 7.674 -1.971 1.00 63.34 96 GLY A CA 1
ATOM 769 C C . GLY A 1 96 ? -1.435 9.017 -2.643 1.00 63.34 96 GLY A C 1
ATOM 770 O O . GLY A 1 96 ? -1.488 10.067 -2.001 1.00 63.34 96 GLY A O 1
ATOM 771 N N . THR A 1 97 ? -1.186 9.009 -3.947 1.00 63.06 97 THR A N 1
ATOM 772 C CA . THR A 1 97 ? -1.160 10.242 -4.737 1.00 63.06 97 THR A CA 1
ATOM 773 C C . THR A 1 97 ? -2.585 10.590 -5.151 1.00 63.06 97 THR A C 1
ATOM 775 O O . THR A 1 97 ? -3.034 10.287 -6.245 1.00 63.06 97 THR A O 1
ATOM 778 N N . ALA A 1 98 ? -3.359 11.201 -4.254 1.00 62.16 98 ALA A N 1
ATOM 779 C CA . ALA A 1 98 ? -4.674 11.728 -4.638 1.00 62.16 98 ALA A CA 1
ATOM 780 C C . ALA A 1 98 ? -4.536 12.991 -5.510 1.00 62.16 98 ALA A C 1
ATOM 782 O O . ALA A 1 98 ? -5.371 13.265 -6.369 1.00 62.16 98 ALA A O 1
ATOM 783 N N . THR A 1 99 ? -3.453 13.745 -5.313 1.00 57.44 99 THR A N 1
ATOM 784 C CA . THR A 1 99 ? -3.123 14.961 -6.057 1.00 57.44 99 THR A CA 1
ATOM 785 C C . THR A 1 99 ? -1.826 14.749 -6.834 1.00 57.44 99 THR A C 1
ATOM 787 O O . THR A 1 99 ? -0.865 14.176 -6.321 1.00 57.44 99 THR A O 1
ATOM 790 N N . ALA A 1 100 ? -1.764 15.231 -8.078 1.00 57.94 100 ALA A N 1
ATOM 791 C CA . ALA A 1 100 ? -0.590 15.122 -8.957 1.00 57.94 100 ALA A CA 1
ATOM 792 C C . ALA A 1 100 ? 0.609 15.998 -8.518 1.00 57.94 100 ALA A C 1
ATOM 794 O O . ALA A 1 100 ? 1.470 16.335 -9.322 1.00 57.94 100 ALA A O 1
ATOM 795 N N . SER A 1 101 ? 0.662 16.404 -7.249 1.00 63.59 101 SER A N 1
ATOM 796 C CA . SER A 1 101 ? 1.692 17.281 -6.684 1.00 63.59 101 SER A CA 1
ATOM 797 C C . SER A 1 101 ? 2.983 16.543 -6.296 1.00 63.59 101 SER A C 1
ATOM 799 O O . SER A 1 101 ? 3.900 17.164 -5.767 1.00 63.59 101 SER A O 1
ATOM 801 N N . GLY A 1 102 ? 3.058 15.227 -6.528 1.00 66.25 102 GLY A N 1
ATOM 802 C CA . GLY A 1 102 ? 4.241 14.396 -6.293 1.00 66.25 102 GLY A CA 1
ATOM 803 C C . GLY A 1 102 ? 4.885 13.883 -7.585 1.00 66.25 102 GLY A C 1
ATOM 804 O O . GLY A 1 102 ? 4.378 14.093 -8.682 1.00 66.25 102 GLY A O 1
ATOM 805 N N . VAL A 1 103 ? 6.002 13.160 -7.454 1.00 69.06 103 VAL A N 1
ATOM 806 C CA . VAL A 1 103 ? 6.702 12.525 -8.593 1.00 69.06 103 VAL A CA 1
ATOM 807 C C . VAL A 1 103 ? 5.911 11.386 -9.245 1.00 69.06 103 VAL A C 1
ATOM 809 O O . VAL A 1 103 ? 6.233 10.973 -10.357 1.00 69.06 103 VAL A O 1
ATOM 812 N N . PHE A 1 104 ? 4.874 10.887 -8.570 1.00 74.62 104 PHE A N 1
ATOM 813 C CA . PHE A 1 104 ? 3.950 9.904 -9.116 1.00 74.62 104 PHE A CA 1
ATOM 814 C C . PHE A 1 104 ? 2.652 10.583 -9.536 1.00 74.62 104 PHE A C 1
ATOM 816 O O . PHE A 1 104 ? 2.089 11.397 -8.800 1.00 74.62 104 PHE A O 1
ATOM 823 N N . SER A 1 105 ? 2.153 10.195 -10.707 1.00 78.62 105 SER A N 1
ATOM 824 C CA . SER A 1 105 ? 0.785 10.504 -11.107 1.00 78.62 105 SER A CA 1
ATOM 825 C C . SER A 1 105 ? -0.212 9.913 -10.108 1.00 78.62 105 SER A C 1
ATOM 827 O O . SER A 1 105 ? 0.135 8.981 -9.372 1.00 78.62 105 SER A O 1
ATOM 829 N N . PRO A 1 106 ? -1.450 10.429 -10.077 1.00 82.69 106 PRO A N 1
ATOM 830 C CA . PRO A 1 106 ? -2.478 9.841 -9.246 1.00 82.69 106 PRO A CA 1
ATOM 831 C C . PRO A 1 106 ? -2.682 8.354 -9.532 1.00 82.69 106 PRO A C 1
ATOM 833 O O . PRO A 1 106 ? -2.796 7.964 -10.696 1.00 82.69 106 PRO A O 1
ATOM 836 N N . LEU A 1 107 ? -2.703 7.540 -8.474 1.00 85.56 107 LEU A N 1
ATOM 837 C CA . LEU A 1 107 ? -2.937 6.099 -8.588 1.00 85.56 107 LEU A CA 1
ATOM 838 C C . LEU A 1 107 ? -4.391 5.848 -8.999 1.00 85.56 107 LEU A C 1
ATOM 840 O O . LEU A 1 107 ? -5.316 6.396 -8.394 1.00 85.56 107 LEU A O 1
ATOM 844 N N . LYS A 1 108 ? -4.600 5.023 -10.028 1.00 88.44 108 LYS A N 1
ATOM 845 C CA . LYS A 1 108 ? -5.933 4.780 -10.597 1.00 88.44 108 LYS A CA 1
ATOM 846 C C . LYS A 1 108 ? -6.726 3.742 -9.801 1.00 88.44 108 LYS A C 1
ATOM 848 O O . LYS A 1 108 ? -7.928 3.905 -9.608 1.00 88.44 108 LYS A O 1
ATOM 853 N N . TYR A 1 109 ? -6.067 2.674 -9.368 1.00 89.06 109 TYR A N 1
ATOM 854 C CA . TYR A 1 109 ? -6.670 1.501 -8.732 1.00 89.06 109 TYR A CA 1
ATOM 855 C C . TYR A 1 109 ? -6.289 1.387 -7.251 1.00 89.06 109 TYR A C 1
ATOM 857 O O . TYR A 1 109 ? -7.116 1.009 -6.418 1.00 89.06 109 TYR A O 1
ATOM 865 N N . ALA A 1 110 ? -5.054 1.737 -6.895 1.00 87.38 110 ALA A N 1
ATOM 866 C CA . ALA A 1 110 ? -4.492 1.734 -5.547 1.00 87.38 110 ALA A CA 1
ATOM 867 C C . ALA A 1 110 ? -4.971 2.942 -4.719 1.00 87.38 110 ALA A C 1
ATOM 869 O O . ALA A 1 110 ? -4.193 3.746 -4.213 1.00 87.38 110 ALA A O 1
ATOM 870 N N . THR A 1 111 ? -6.292 3.071 -4.597 1.00 85.88 111 THR A N 1
ATOM 871 C CA . THR A 1 111 ? -6.948 4.105 -3.790 1.00 85.88 111 THR A CA 1
ATOM 872 C C . THR A 1 111 ? -7.062 3.675 -2.329 1.00 85.88 111 THR A C 1
ATOM 874 O O . THR A 1 111 ? -7.120 2.479 -2.030 1.00 85.88 111 THR A O 1
ATOM 877 N N . ASN A 1 112 ? -7.195 4.644 -1.415 1.00 80.38 112 ASN A N 1
ATOM 878 C CA . ASN A 1 112 ? -7.442 4.362 0.005 1.00 80.38 112 ASN A CA 1
ATOM 879 C C . ASN A 1 112 ? -8.681 3.471 0.199 1.00 80.38 112 ASN A C 1
ATOM 881 O O . ASN A 1 112 ? -8.636 2.533 0.981 1.00 80.38 112 ASN A O 1
ATOM 885 N N . LYS A 1 113 ? -9.747 3.671 -0.585 1.00 81.69 113 LYS A N 1
ATOM 886 C CA . LYS A 1 113 ? -10.963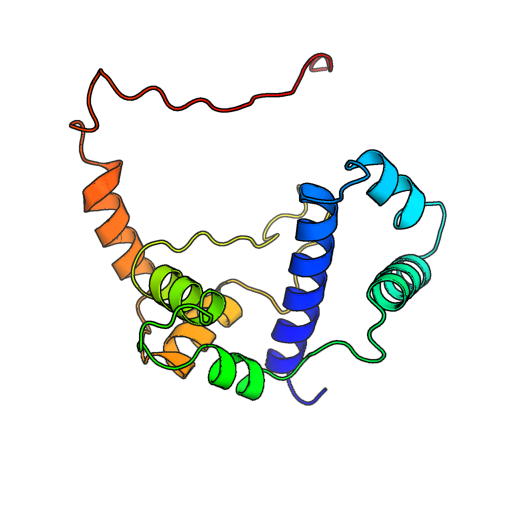 2.845 -0.510 1.00 81.69 113 LYS A CA 1
ATOM 887 C C . LYS A 1 113 ? -10.686 1.350 -0.711 1.00 81.69 113 LYS A C 1
ATOM 889 O O . LYS A 1 113 ? -11.306 0.503 -0.076 1.00 81.69 113 LYS A O 1
ATOM 894 N N . VAL A 1 114 ? -9.773 1.000 -1.617 1.00 83.56 114 VAL A N 1
ATOM 895 C CA . VAL A 1 114 ? -9.458 -0.410 -1.883 1.00 83.56 114 VAL A CA 1
ATOM 896 C C . VAL A 1 114 ? -8.380 -0.915 -0.926 1.00 83.56 114 VAL A C 1
ATOM 898 O O . VAL A 1 114 ? -8.561 -1.961 -0.308 1.00 83.56 114 VAL A O 1
ATOM 901 N N . LEU A 1 115 ? -7.285 -0.169 -0.761 1.00 83.69 115 LEU A N 1
ATOM 902 C CA . LEU A 1 115 ? -6.148 -0.583 0.069 1.00 83.69 115 LEU A CA 1
ATOM 903 C C . LEU A 1 115 ? -6.454 -0.609 1.567 1.00 83.69 115 LEU A C 1
ATOM 905 O O . LEU A 1 115 ? -5.831 -1.378 2.291 1.00 83.69 115 LEU A O 1
ATOM 909 N N . VAL A 1 116 ? -7.408 0.205 2.016 1.00 83.75 116 VAL A N 1
ATOM 910 C CA . VAL A 1 116 ? -7.833 0.296 3.415 1.00 83.75 116 VAL A CA 1
ATOM 911 C C . VAL A 1 116 ? -9.134 -0.441 3.586 1.00 83.75 116 VAL A C 1
ATOM 913 O O . VAL A 1 116 ? -9.139 -1.545 4.115 1.00 83.75 116 VAL A O 1
ATOM 916 N N . ASP A 1 117 ? -10.239 0.114 3.092 1.00 87.00 117 ASP A N 1
ATOM 917 C CA . ASP A 1 117 ? -11.558 -0.373 3.491 1.00 87.00 117 ASP A CA 1
ATOM 918 C C . ASP A 1 117 ? -11.761 -1.817 3.048 1.00 87.00 117 ASP A C 1
ATOM 920 O O . ASP A 1 117 ? -12.226 -2.656 3.820 1.00 87.00 117 ASP A O 1
ATOM 924 N N . LYS A 1 118 ? -11.370 -2.144 1.811 1.00 92.12 118 LYS A N 1
ATOM 925 C CA . LYS A 1 118 ? -11.563 -3.493 1.279 1.00 92.12 118 LYS A CA 1
ATOM 926 C C . LYS A 1 118 ? -10.593 -4.502 1.885 1.00 92.12 118 LYS A C 1
ATOM 928 O O . LYS A 1 118 ? -11.033 -5.600 2.231 1.00 92.12 118 LYS A O 1
ATOM 933 N N . VAL A 1 119 ? -9.313 -4.159 2.045 1.00 92.31 119 VAL A N 1
ATOM 934 C CA . VAL A 1 119 ? -8.326 -5.048 2.688 1.00 92.31 119 VAL A CA 1
ATOM 935 C C . VAL A 1 119 ? -8.673 -5.259 4.159 1.00 92.31 119 VAL A C 1
ATOM 937 O O . VAL A 1 119 ? -8.803 -6.405 4.576 1.00 92.31 119 VAL A O 1
ATOM 940 N N . CYS A 1 120 ? -8.898 -4.196 4.932 1.00 93.31 120 CYS A N 1
ATOM 941 C CA . CYS A 1 120 ? -9.212 -4.275 6.360 1.00 93.31 120 CYS A CA 1
ATOM 942 C C . CYS A 1 120 ? -10.511 -5.045 6.622 1.00 93.31 120 CYS A C 1
ATOM 944 O O . CYS A 1 120 ? -10.569 -5.883 7.530 1.00 93.31 120 CYS A O 1
ATOM 946 N N . LYS A 1 121 ? -11.534 -4.840 5.781 1.00 94.69 121 LYS A N 1
ATOM 947 C CA . LYS A 1 121 ? -12.777 -5.613 5.853 1.00 94.69 121 LYS A CA 1
ATOM 948 C C . LYS A 1 121 ? -12.545 -7.084 5.523 1.00 94.69 121 LYS A C 1
ATOM 950 O O . LYS A 1 121 ? -13.075 -7.940 6.221 1.00 94.69 121 LYS A O 1
ATOM 955 N N . SER A 1 122 ? -11.759 -7.384 4.490 1.00 95.00 122 SER A N 1
ATOM 956 C CA . SER A 1 122 ? -11.545 -8.765 4.034 1.00 95.00 122 SER A CA 1
ATOM 957 C C . SER A 1 122 ? -10.603 -9.560 4.945 1.00 95.00 122 SER A C 1
ATOM 959 O O . SER A 1 122 ? -10.820 -10.749 5.143 1.00 95.00 122 SER A O 1
ATOM 961 N N . ALA A 1 123 ? -9.571 -8.923 5.503 1.00 94.81 123 ALA A N 1
ATOM 962 C CA . ALA A 1 123 ? -8.546 -9.573 6.320 1.00 94.81 123 ALA A CA 1
ATOM 963 C C . ALA A 1 123 ? -8.923 -9.668 7.808 1.00 94.81 123 ALA A C 1
ATOM 965 O O . ALA A 1 123 ? -8.531 -10.628 8.473 1.00 94.81 123 ALA A O 1
ATOM 966 N N . TYR A 1 124 ? -9.669 -8.684 8.332 1.00 94.75 124 TYR A N 1
ATOM 967 C CA . TYR A 1 124 ? -9.936 -8.553 9.774 1.00 94.75 124 TYR A CA 1
ATOM 968 C C . TYR A 1 124 ? -11.397 -8.248 10.128 1.00 94.75 124 TYR A C 1
ATOM 970 O O . TYR A 1 124 ? -11.713 -8.087 11.305 1.00 94.75 124 TYR A O 1
ATOM 978 N N . GLY A 1 125 ? -12.295 -8.111 9.146 1.00 94.88 125 GLY A N 1
ATOM 979 C CA . GLY A 1 125 ? -13.687 -7.721 9.396 1.00 94.88 125 GLY A CA 1
ATOM 980 C C . GLY A 1 125 ? -13.866 -6.262 9.839 1.00 94.88 125 GLY A C 1
ATOM 981 O O . GLY A 1 125 ? -14.935 -5.898 10.323 1.00 94.88 125 GLY A O 1
ATOM 982 N N . ILE A 1 126 ? -12.847 -5.411 9.679 1.00 93.38 126 ILE A N 1
ATOM 983 C CA . ILE A 1 126 ? -12.889 -4.006 10.104 1.00 93.38 126 ILE A CA 1
ATOM 984 C C . ILE A 1 126 ? -13.400 -3.141 8.950 1.00 93.38 126 ILE A C 1
ATOM 986 O O . ILE A 1 126 ? -12.722 -2.990 7.939 1.00 93.38 126 ILE A O 1
ATOM 990 N N . ALA A 1 127 ? -14.587 -2.552 9.110 1.00 92.25 127 ALA A N 1
ATOM 991 C CA . ALA A 1 127 ? -15.221 -1.707 8.090 1.00 92.25 127 ALA A CA 1
ATOM 992 C C . ALA A 1 127 ? -15.250 -0.206 8.441 1.00 92.25 127 ALA A C 1
ATOM 994 O O . ALA A 1 127 ? -15.710 0.596 7.638 1.00 92.25 127 ALA A O 1
ATOM 995 N N . ASN A 1 128 ? -14.796 0.179 9.637 1.00 90.69 128 ASN A N 1
ATOM 996 C CA . ASN A 1 128 ? -14.888 1.539 10.176 1.00 90.69 128 ASN A CA 1
ATOM 997 C C . ASN A 1 128 ? -13.507 2.130 10.509 1.00 90.69 128 ASN A C 1
ATOM 999 O O . ASN A 1 128 ? -13.319 2.699 11.586 1.00 90.69 128 ASN A O 1
ATOM 1003 N N . VAL A 1 129 ? -12.541 1.966 9.599 1.00 88.50 129 VAL A N 1
ATOM 1004 C CA . VAL A 1 129 ? -11.142 2.375 9.812 1.00 88.50 129 VAL A CA 1
ATOM 1005 C C . VAL A 1 129 ? -11.040 3.862 10.164 1.00 88.50 129 VAL A C 1
ATOM 1007 O O . VAL A 1 129 ? -10.445 4.191 11.186 1.00 88.50 129 VAL A O 1
ATOM 1010 N N . ASP A 1 130 ? -11.713 4.747 9.423 1.00 86.56 130 ASP A N 1
ATOM 1011 C CA . ASP A 1 130 ? -11.699 6.194 9.696 1.00 86.56 130 ASP A CA 1
ATOM 1012 C C . ASP A 1 130 ? -12.161 6.545 11.119 1.00 86.56 130 ASP A C 1
ATOM 1014 O O . ASP A 1 130 ? -11.548 7.372 11.792 1.00 86.56 130 ASP A O 1
ATOM 1018 N N . ALA A 1 131 ? -13.211 5.884 11.619 1.00 89.31 131 ALA A N 1
ATOM 1019 C CA . ALA A 1 131 ? -13.717 6.120 12.972 1.00 89.31 131 ALA A CA 1
ATOM 1020 C C . ALA A 1 131 ? -12.712 5.671 14.043 1.00 89.31 131 ALA A C 1
ATOM 1022 O O . ALA A 1 131 ? -12.545 6.334 15.067 1.00 89.31 131 ALA A O 1
ATOM 1023 N N . LYS A 1 132 ? -12.021 4.553 13.804 1.00 89.56 132 LYS A N 1
ATOM 1024 C CA . LYS A 1 132 ? -10.980 4.054 14.706 1.00 89.56 132 LYS A CA 1
ATOM 1025 C C . LYS A 1 132 ? -9.762 4.976 14.730 1.00 89.56 132 LYS A C 1
ATOM 1027 O O . LYS A 1 132 ? -9.274 5.312 15.804 1.00 89.56 132 LYS A O 1
ATOM 1032 N N . VAL A 1 133 ? -9.333 5.448 13.564 1.00 86.31 133 VAL A N 1
ATOM 1033 C CA . VAL A 1 133 ? -8.229 6.408 13.418 1.00 86.31 133 VAL A CA 1
ATOM 1034 C C . VAL A 1 133 ? -8.574 7.735 14.087 1.00 86.31 133 VAL A C 1
ATOM 1036 O O . VAL A 1 133 ? -7.751 8.294 14.808 1.00 86.31 133 VAL A O 1
ATOM 1039 N N . ALA A 1 134 ? -9.807 8.220 13.923 1.00 86.25 134 ALA A N 1
ATOM 1040 C CA . ALA A 1 134 ? -10.284 9.413 14.614 1.00 86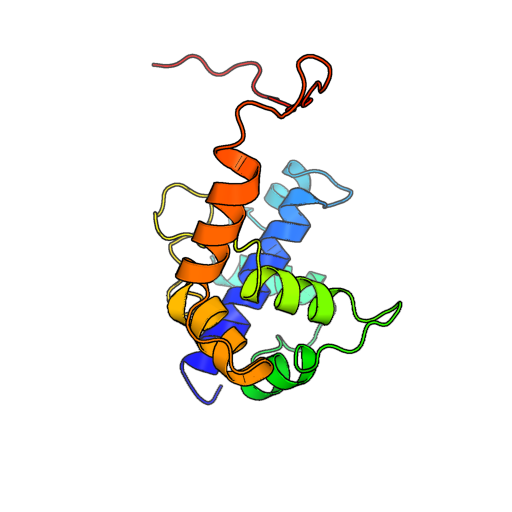.25 134 ALA A CA 1
ATOM 1041 C C . ALA A 1 134 ? -10.227 9.251 16.143 1.00 86.25 134 ALA A C 1
ATOM 1043 O O . ALA A 1 134 ? -9.758 10.158 16.829 1.00 86.25 134 ALA A O 1
ATOM 1044 N N . ALA A 1 135 ? -10.624 8.091 16.678 1.00 87.12 135 ALA A N 1
ATOM 1045 C CA . ALA A 1 135 ? -10.529 7.801 18.110 1.00 87.12 135 ALA A CA 1
ATOM 1046 C C . ALA A 1 135 ? -9.070 7.769 18.607 1.00 87.12 135 ALA A C 1
ATOM 1048 O O . ALA A 1 135 ? -8.763 8.317 19.669 1.00 87.12 135 ALA A O 1
ATOM 1049 N N . THR A 1 136 ? -8.150 7.187 17.832 1.00 87.44 136 THR A N 1
ATOM 1050 C CA . THR A 1 136 ? -6.707 7.222 18.125 1.00 87.44 136 THR A CA 1
ATOM 1051 C C . THR A 1 136 ? -6.179 8.655 18.133 1.00 87.44 136 THR A C 1
ATOM 1053 O O . THR A 1 136 ? -5.494 9.061 19.072 1.00 87.44 136 THR A O 1
ATOM 1056 N N . ASN A 1 137 ? -6.537 9.458 17.129 1.00 83.19 137 ASN A N 1
ATOM 1057 C CA . ASN A 1 137 ? -6.121 10.856 17.047 1.00 83.19 137 ASN A CA 1
ATOM 1058 C C . ASN A 1 137 ? -6.643 11.673 18.235 1.00 83.19 137 ASN A C 1
ATOM 1060 O O . ASN A 1 137 ? -5.868 12.400 18.848 1.00 83.19 137 ASN A O 1
ATOM 1064 N N . GLN A 1 138 ? -7.903 11.496 18.639 1.00 83.69 138 GLN A N 1
ATOM 1065 C CA . GLN A 1 138 ? -8.444 12.136 19.847 1.00 83.69 138 GLN A CA 1
ATOM 1066 C C . GLN A 1 138 ? -7.663 11.747 21.107 1.00 83.69 138 GLN A C 1
ATOM 1068 O O . GLN A 1 138 ? -7.427 12.573 21.987 1.00 83.69 138 GLN A O 1
ATOM 1073 N N . ARG A 1 139 ? -7.225 10.489 21.203 1.00 84.19 139 ARG A N 1
ATOM 1074 C CA . ARG A 1 139 ? -6.468 10.002 22.359 1.00 84.19 139 ARG A CA 1
ATOM 1075 C C . ARG A 1 139 ? -5.058 10.588 22.436 1.00 84.19 139 ARG A C 1
ATOM 1077 O O . ARG A 1 139 ? -4.606 10.901 23.535 1.00 84.19 139 ARG A O 1
ATOM 1084 N N . TYR A 1 140 ? -4.359 10.701 21.305 1.00 76.69 140 TYR A N 1
ATOM 1085 C CA . TYR A 1 140 ? -2.924 11.014 21.287 1.00 76.69 140 TYR A CA 1
ATOM 1086 C C . TYR A 1 140 ? -2.591 12.436 20.814 1.00 76.69 140 TYR A C 1
ATOM 1088 O O . TYR A 1 140 ? -1.651 13.028 21.337 1.00 76.69 140 TYR A O 1
ATOM 1096 N N . VAL A 1 141 ? -3.363 13.014 19.890 1.00 69.38 141 VAL A N 1
ATOM 1097 C CA . VAL A 1 141 ? -3.100 14.337 19.288 1.00 69.38 141 VAL A CA 1
ATOM 1098 C C . VAL A 1 141 ? -3.768 15.470 20.072 1.00 69.38 141 VAL A C 1
ATOM 1100 O O . VAL A 1 141 ? -3.124 16.482 20.334 1.00 69.38 141 VAL A O 1
ATOM 1103 N N . ASP A 1 142 ? -5.016 15.293 20.521 1.00 57.44 142 ASP A N 1
ATOM 1104 C CA . ASP A 1 142 ? -5.729 16.314 21.318 1.00 57.44 142 ASP A CA 1
ATOM 1105 C C . ASP A 1 142 ? -5.267 16.371 22.782 1.00 57.44 142 ASP A C 1
ATOM 1107 O O . ASP A 1 142 ? -5.613 17.287 23.540 1.00 57.44 142 ASP A O 1
ATOM 1111 N N . SER A 1 143 ? -4.426 15.420 23.193 1.00 52.44 143 SER A N 1
ATOM 1112 C CA . SER A 1 143 ? -3.778 15.467 24.491 1.00 52.44 143 SER A CA 1
ATOM 1113 C C . SER A 1 143 ? -2.713 16.577 24.481 1.00 52.44 143 SER A C 1
ATOM 1115 O O . SER A 1 143 ? -1.553 16.386 24.119 1.00 52.44 143 SER A O 1
ATOM 1117 N N . LYS A 1 144 ? -3.084 17.774 24.958 1.00 51.78 144 LYS A N 1
ATOM 1118 C CA . LYS A 1 144 ? -2.171 18.891 25.315 1.00 51.78 144 LYS A CA 1
ATOM 1119 C C . LYS A 1 144 ? -1.083 18.502 26.344 1.00 51.78 144 LYS A C 1
ATOM 1121 O O . LYS A 1 144 ? -0.382 19.363 26.871 1.00 51.78 144 LYS A O 1
ATOM 1126 N N . SER A 1 145 ? -0.962 17.217 26.664 1.00 49.28 145 SER A N 1
ATOM 1127 C CA . SER A 1 145 ? -0.119 16.604 27.680 1.00 49.28 145 SER A CA 1
ATOM 1128 C C . SER A 1 145 ? 1.068 15.818 27.117 1.00 49.28 145 SER A C 1
ATOM 1130 O O . SER A 1 145 ? 1.786 15.211 27.912 1.00 49.28 145 SER A O 1
ATOM 1132 N N . MET A 1 146 ? 1.346 15.833 25.804 1.00 53.72 146 MET A N 1
ATOM 1133 C CA . MET A 1 146 ? 2.652 15.378 25.297 1.00 53.72 146 MET A CA 1
ATOM 1134 C C . MET A 1 146 ? 3.752 16.366 25.721 1.00 53.72 146 MET A C 1
ATOM 1136 O O . MET A 1 146 ? 4.100 17.308 25.021 1.00 53.72 146 MET A O 1
ATOM 1140 N N . SER A 1 147 ? 4.197 16.139 26.959 1.00 53.16 147 SER A N 1
ATOM 1141 C CA . SER A 1 147 ? 5.354 16.625 27.708 1.00 53.16 147 SER A CA 1
ATOM 1142 C C . SER A 1 147 ? 6.223 17.704 27.051 1.00 53.16 147 SER A C 1
ATOM 1144 O O . SER A 1 147 ? 6.843 17.487 26.012 1.00 53.16 147 SER A O 1
ATOM 1146 N N . LYS A 1 148 ? 6.422 18.806 27.792 1.00 56.75 148 LYS A N 1
ATOM 1147 C CA . LYS A 1 148 ? 7.418 19.873 27.552 1.00 56.75 148 LYS A CA 1
ATOM 1148 C C . LYS A 1 148 ? 8.879 19.377 27.431 1.00 56.75 148 LYS A C 1
ATOM 1150 O O . LYS A 1 148 ? 9.772 20.194 27.237 1.00 56.75 148 LYS A O 1
ATOM 1155 N N . THR A 1 149 ? 9.134 18.073 27.560 1.00 61.19 149 THR A N 1
ATOM 1156 C CA . THR A 1 149 ? 10.461 17.435 27.533 1.00 61.19 149 THR A CA 1
ATOM 1157 C C . THR A 1 149 ? 10.725 16.624 26.254 1.00 61.19 149 THR A C 1
ATOM 1159 O O . THR A 1 149 ? 11.858 16.210 26.020 1.00 61.19 149 THR A O 1
ATOM 1162 N N . LEU A 1 150 ? 9.719 16.382 25.405 1.00 62.78 150 LEU A N 1
ATOM 1163 C CA . LEU A 1 150 ? 9.898 15.633 24.155 1.00 62.78 150 LEU A CA 1
ATOM 1164 C C . LEU A 1 150 ? 10.345 16.566 23.024 1.00 62.78 150 LEU A C 1
ATOM 1166 O O . LEU A 1 150 ? 9.582 17.402 22.545 1.00 62.78 150 LEU A O 1
ATOM 1170 N N . SER A 1 151 ? 11.588 16.400 22.573 1.00 69.06 151 SER A N 1
ATOM 1171 C CA . SER A 1 151 ? 12.055 16.981 21.314 1.00 69.06 151 SER A CA 1
ATOM 1172 C C . SER A 1 151 ? 11.724 16.027 20.169 1.00 69.06 151 SER A C 1
ATOM 1174 O O . SER A 1 151 ? 12.108 14.858 20.210 1.00 69.06 151 SER A O 1
ATOM 1176 N N . PHE A 1 152 ? 11.027 16.524 19.147 1.00 68.62 152 PHE A N 1
ATOM 1177 C CA . PHE A 1 152 ? 10.758 15.800 17.905 1.00 68.62 152 PHE A CA 1
ATOM 1178 C C . PHE A 1 152 ? 11.729 16.288 16.826 1.00 68.62 152 PHE A C 1
ATOM 1180 O O . PHE A 1 152 ? 11.445 17.283 16.152 1.00 68.62 152 PHE A O 1
ATOM 1187 N N . PRO A 1 153 ? 12.898 15.646 16.651 1.00 66.19 153 PRO A N 1
ATOM 1188 C CA . PRO A 1 153 ? 13.829 16.040 15.608 1.00 66.19 153 PRO A CA 1
ATOM 1189 C C . PRO A 1 153 ? 13.228 15.735 14.231 1.00 66.19 153 PRO A C 1
ATOM 1191 O O . PRO A 1 153 ? 13.238 14.599 13.761 1.00 66.19 153 PRO A O 1
ATOM 1194 N N . ALA A 1 154 ? 12.731 16.768 13.555 1.00 62.47 154 ALA A N 1
ATOM 1195 C CA . ALA A 1 154 ? 12.367 16.705 12.147 1.00 62.47 154 ALA A CA 1
ATOM 1196 C C . ALA A 1 154 ? 13.561 17.159 11.298 1.00 62.47 154 ALA A C 1
ATOM 1198 O O . ALA A 1 154 ? 14.037 18.291 11.412 1.00 62.47 154 ALA A O 1
ATOM 1199 N N . ARG A 1 155 ? 14.058 16.288 10.415 1.00 47.59 155 ARG A N 1
ATOM 1200 C CA . ARG A 1 155 ? 15.127 16.649 9.476 1.00 47.59 155 ARG A CA 1
ATOM 1201 C C . ARG A 1 155 ? 14.522 17.436 8.309 1.00 47.59 155 ARG A C 1
ATOM 1203 O O . ARG A 1 155 ? 13.984 16.853 7.375 1.00 47.59 155 ARG A O 1
ATOM 1210 N N . ARG A 1 156 ? 14.601 18.769 8.348 1.00 47.84 156 ARG A N 1
ATOM 1211 C CA . ARG A 1 156 ? 14.255 19.626 7.202 1.00 47.84 156 ARG A CA 1
ATOM 1212 C C . ARG A 1 156 ? 15.514 19.875 6.368 1.00 47.84 156 ARG A C 1
ATOM 1214 O O . ARG A 1 156 ? 16.196 20.879 6.548 1.00 47.84 156 ARG A O 1
ATOM 1221 N N . THR A 1 157 ? 15.849 18.963 5.460 1.00 42.94 157 THR A N 1
ATOM 1222 C CA . THR A 1 157 ? 16.955 19.183 4.514 1.00 42.94 157 THR A CA 1
ATOM 1223 C C . THR A 1 157 ? 16.442 19.949 3.294 1.00 42.94 157 THR A C 1
ATOM 1225 O O . THR A 1 157 ? 16.224 19.376 2.236 1.00 42.94 157 THR A O 1
ATOM 1228 N N . ILE A 1 158 ? 16.227 21.259 3.438 1.00 43.09 158 ILE A N 1
ATOM 1229 C CA . ILE A 1 158 ? 16.121 22.170 2.289 1.00 43.09 158 ILE A CA 1
ATOM 1230 C C . ILE A 1 158 ? 17.036 23.360 2.573 1.00 43.09 158 ILE A C 1
ATOM 1232 O O . ILE A 1 158 ? 16.630 24.350 3.177 1.00 43.09 158 ILE A O 1
ATOM 1236 N N . ARG A 1 159 ? 18.302 23.255 2.158 1.00 36.66 159 ARG A N 1
ATOM 1237 C CA . ARG A 1 159 ? 19.131 24.434 1.895 1.00 36.66 159 ARG A CA 1
ATOM 1238 C C . ARG A 1 159 ? 19.079 24.695 0.393 1.00 36.66 159 ARG A C 1
ATOM 1240 O O . ARG A 1 159 ? 19.615 23.899 -0.367 1.00 36.66 159 ARG A O 1
ATOM 1247 N N . GLY A 1 160 ? 18.480 25.820 -0.002 1.00 39.16 160 GLY A N 1
ATOM 1248 C CA . GLY A 1 160 ? 18.921 26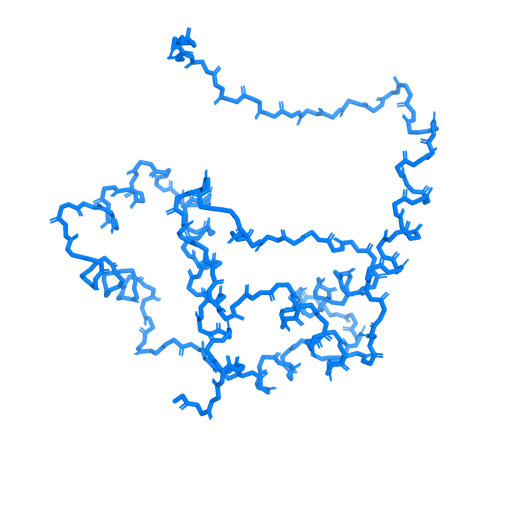.532 -1.205 1.00 39.16 160 GLY A CA 1
ATOM 1249 C C . GLY A 1 160 ? 18.017 26.556 -2.439 1.00 39.16 160 GLY A C 1
ATOM 1250 O O . GLY A 1 160 ? 18.554 26.447 -3.534 1.00 39.16 160 GLY A O 1
ATOM 1251 N N . LEU A 1 161 ? 16.706 26.790 -2.324 1.00 31.34 161 LEU A N 1
ATOM 1252 C CA . LEU A 1 161 ? 15.943 27.320 -3.466 1.00 31.34 161 LEU A CA 1
ATOM 1253 C C . LEU A 1 161 ? 15.158 28.572 -3.044 1.00 31.34 161 LEU A C 1
ATOM 1255 O O . LEU A 1 161 ? 14.369 28.489 -2.099 1.00 31.34 161 LEU A O 1
ATOM 1259 N N . PRO A 1 162 ? 15.407 29.738 -3.672 1.00 36.62 162 PRO A N 1
ATOM 1260 C CA . PRO A 1 162 ? 14.672 30.954 -3.377 1.00 36.62 162 PRO A CA 1
ATOM 1261 C C . PRO A 1 162 ? 13.265 30.838 -3.959 1.00 36.62 162 PRO A C 1
ATOM 1263 O O . PRO A 1 162 ? 13.089 30.482 -5.122 1.00 36.62 162 PRO A O 1
ATOM 1266 N N . TRP A 1 163 ? 12.272 31.164 -3.139 1.00 35.03 163 TRP A N 1
ATOM 1267 C CA . TRP A 1 163 ? 10.913 31.400 -3.598 1.00 35.03 163 TRP A CA 1
ATOM 1268 C C . TRP A 1 163 ? 10.915 32.603 -4.551 1.00 35.03 163 TRP A C 1
ATOM 1270 O O . TRP A 1 163 ? 11.220 33.723 -4.132 1.00 35.03 163 TRP A O 1
ATOM 1280 N N . ARG A 1 164 ? 10.601 32.359 -5.822 1.00 32.81 164 ARG A N 1
ATOM 1281 C CA . ARG A 1 164 ? 10.046 33.331 -6.765 1.00 32.81 164 ARG A CA 1
ATOM 1282 C C . ARG A 1 164 ? 8.948 32.650 -7.560 1.00 32.81 164 ARG A C 1
ATOM 1284 O O . ARG A 1 164 ? 9.166 31.477 -7.934 1.00 32.81 164 ARG A O 1
#